Protein AF-A0A6F9B4S2-F1 (afdb_monomer_lite)

Sequence (105 aa):
MDLRFLLTFLFCSVSWIFFWEVRWKKGKENQIEEWIQGHGLSEFKYLFEDVQTLEELSLSILTRLEDVVREKRRWRDIAEAHIQLLRDFAFQEWLCSQSLEHYYH

Secondary structure (DSSP, 8-state):
--HHHHHHHHHHHHHHHHHHHHHHHHHHHHHHHHHHHHTT-GGGGGGGTT--SHHHHHHHHHHHHHHHHHHHHHHHHHHHHHHHHHHHHHHHHHHHHTT-GGG--

Radius of gyration: 29.84 Å; chains: 1; bounding box: 48×32×96 Å

Foldseek 3Di:
DDPVVVVVVVVVVVVVVVVVVVVVQVVQVVVVVVVCVVVVVVVVVVLCPPPRHPVSCVVCVVVSVVVVVVVVVVVVVVVVVVVVVVVVVVVCVVCVVVVNNVVPD

Structure (mmCIF, N/CA/C/O backbone):
data_AF-A0A6F9B4S2-F1
#
_entry.id   AF-A0A6F9B4S2-F1
#
loop_
_atom_site.group_PDB
_atom_site.id
_atom_site.type_symbol
_atom_site.label_atom_id
_atom_site.label_alt_id
_atom_site.label_comp_id
_atom_site.label_asym_id
_atom_site.label_entity_id
_atom_site.label_seq_id
_atom_site.pdbx_PDB_ins_code
_atom_site.Cartn_x
_atom_site.Cartn_y
_atom_site.Cartn_z
_atom_site.occupancy
_atom_site.B_iso_or_equiv
_atom_site.auth_seq_id
_atom_site.auth_comp_id
_atom_site.auth_asym_id
_atom_site.auth_atom_id
_atom_site.pdbx_PDB_model_num
ATOM 1 N N . MET A 1 1 ? -24.495 3.322 54.723 1.00 56.34 1 MET A N 1
ATOM 2 C CA . MET A 1 1 ? -23.699 2.637 53.682 1.00 56.34 1 MET A CA 1
ATOM 3 C C . MET A 1 1 ? -22.452 3.462 53.443 1.00 56.34 1 MET A C 1
ATOM 5 O O . MET A 1 1 ? -22.584 4.654 53.196 1.00 56.34 1 MET A O 1
ATOM 9 N N . ASP A 1 2 ? -21.271 2.867 53.594 1.00 79.56 2 ASP A N 1
ATOM 10 C CA . ASP A 1 2 ? -20.004 3.594 53.499 1.00 79.56 2 ASP A CA 1
ATOM 11 C C . ASP A 1 2 ? -19.721 4.061 52.068 1.00 79.56 2 ASP A C 1
ATOM 13 O O . ASP A 1 2 ? -19.668 3.264 51.133 1.00 79.56 2 ASP A O 1
ATOM 17 N N . LEU A 1 3 ? -19.462 5.361 51.903 1.00 73.25 3 LEU A N 1
ATOM 18 C CA . LEU A 1 3 ? -19.066 5.987 50.633 1.00 73.25 3 LEU A CA 1
ATOM 19 C C . LEU A 1 3 ? -17.855 5.287 49.986 1.00 73.25 3 LEU A C 1
ATOM 21 O O . LEU A 1 3 ? -17.754 5.189 48.766 1.00 73.25 3 LEU A O 1
ATOM 25 N N . ARG A 1 4 ? -16.953 4.750 50.817 1.00 77.75 4 ARG A N 1
ATOM 26 C CA . ARG A 1 4 ? -15.773 3.990 50.385 1.00 77.75 4 ARG A CA 1
ATOM 27 C C . ARG A 1 4 ? -16.145 2.688 49.675 1.00 77.75 4 ARG A C 1
ATOM 29 O O . ARG A 1 4 ? -15.483 2.339 48.708 1.00 77.75 4 ARG A O 1
ATOM 36 N N . PHE A 1 5 ? -17.211 2.017 50.113 1.00 79.56 5 PHE A N 1
ATOM 37 C CA . PHE A 1 5 ? -17.722 0.804 49.471 1.00 79.56 5 PHE A CA 1
ATOM 38 C C . PHE A 1 5 ? -18.334 1.097 48.097 1.00 79.56 5 PHE A C 1
ATOM 40 O O . PHE A 1 5 ? -18.157 0.319 47.166 1.00 79.56 5 PHE A O 1
ATOM 47 N N . LEU A 1 6 ? -19.027 2.229 47.950 1.00 78.88 6 LEU A N 1
ATOM 48 C CA . LEU A 1 6 ? -19.596 2.635 46.662 1.00 78.88 6 LEU A CA 1
ATOM 49 C C . LEU A 1 6 ? -18.503 3.006 45.651 1.00 78.88 6 LEU A C 1
ATOM 51 O O . LEU A 1 6 ? -18.589 2.614 44.491 1.00 78.88 6 LEU A O 1
ATOM 55 N N . LEU A 1 7 ? -17.453 3.707 46.091 1.00 78.25 7 LEU A N 1
ATOM 56 C CA . LEU A 1 7 ? -16.318 4.073 45.238 1.00 78.25 7 LEU A CA 1
ATOM 57 C C . LEU A 1 7 ? -15.525 2.851 44.767 1.00 78.25 7 LEU A C 1
ATOM 59 O O . LEU A 1 7 ? -15.194 2.765 43.588 1.00 78.25 7 LEU A O 1
ATOM 63 N N . THR A 1 8 ? -15.244 1.892 45.654 1.00 82.56 8 THR A N 1
ATOM 64 C CA . THR A 1 8 ? -14.548 0.658 45.263 1.00 82.56 8 THR A CA 1
ATOM 65 C C . THR A 1 8 ? -15.409 -0.204 44.350 1.00 82.56 8 THR A C 1
ATOM 67 O O . THR A 1 8 ? -14.900 -0.733 43.368 1.00 82.56 8 THR A O 1
ATOM 70 N N . PHE A 1 9 ? -16.715 -0.298 44.608 1.00 82.19 9 PHE A N 1
ATOM 71 C CA . PHE A 1 9 ? -17.639 -1.027 43.742 1.00 82.19 9 PHE A CA 1
ATOM 72 C C . PHE A 1 9 ? -17.704 -0.428 42.331 1.00 82.19 9 PHE A C 1
ATOM 74 O O . PHE A 1 9 ? -17.623 -1.161 41.345 1.00 82.19 9 PHE A O 1
ATOM 81 N N . LEU A 1 10 ? -17.782 0.901 42.229 1.00 82.56 10 LEU A N 1
ATOM 82 C CA . LEU A 1 10 ? -17.820 1.614 40.952 1.00 82.56 10 LEU A CA 1
ATOM 83 C C . LEU A 1 10 ? -16.477 1.533 40.211 1.00 82.56 10 LEU A C 1
ATOM 85 O O . LEU A 1 10 ? -16.443 1.339 39.000 1.00 82.56 10 LEU A O 1
ATOM 89 N N . PHE A 1 11 ? -15.357 1.600 40.931 1.00 81.81 11 PHE A N 1
ATOM 90 C CA . PHE A 1 11 ? -14.034 1.399 40.341 1.00 81.81 11 PHE A CA 1
ATOM 91 C C . PHE A 1 11 ? -13.846 -0.030 39.805 1.00 81.81 11 PHE A C 1
ATOM 93 O O . PHE A 1 11 ? -13.329 -0.223 38.701 1.00 81.81 11 PHE A O 1
ATOM 100 N N . CYS A 1 12 ? -14.304 -1.038 40.552 1.00 81.44 12 CYS A N 1
ATOM 101 C CA . CYS A 1 12 ? -14.245 -2.436 40.131 1.00 81.44 12 CYS A CA 1
ATOM 102 C C . CYS A 1 12 ? -15.131 -2.711 38.912 1.00 81.44 12 CYS A C 1
ATOM 104 O O . CYS A 1 12 ? -14.700 -3.424 38.008 1.00 81.44 12 CYS A O 1
ATOM 106 N N . SER A 1 13 ? -16.338 -2.140 38.848 1.00 81.88 13 SER A N 1
ATOM 107 C CA . SER A 1 13 ? -17.235 -2.345 37.707 1.00 81.88 13 SER A CA 1
ATOM 108 C C . SER A 1 13 ? -16.686 -1.715 36.426 1.00 81.88 13 SER A C 1
ATOM 110 O O . SER A 1 13 ? -16.668 -2.374 35.388 1.00 81.88 13 SER A O 1
ATOM 112 N N . VAL A 1 14 ? -16.152 -0.491 36.498 1.00 82.94 14 VAL A N 1
ATOM 113 C CA . VAL A 1 14 ? -15.517 0.177 35.350 1.00 82.94 14 VAL A CA 1
ATOM 114 C C . VAL A 1 14 ? -14.279 -0.590 34.882 1.00 82.94 14 VAL A C 1
ATOM 116 O O . VAL A 1 14 ? -14.132 -0.851 33.689 1.00 82.94 14 VAL A O 1
ATOM 119 N N . SER A 1 15 ? -13.424 -1.023 35.813 1.00 81.94 15 SER A N 1
ATOM 120 C CA . SER A 1 15 ? -12.234 -1.821 35.481 1.00 81.94 15 SER A CA 1
ATOM 121 C C . SER A 1 15 ? -12.599 -3.157 34.827 1.00 81.94 15 SER A C 1
ATOM 123 O O . SER A 1 15 ? -11.922 -3.602 33.903 1.00 81.94 15 SER A O 1
ATOM 125 N N . TRP A 1 16 ? -13.689 -3.788 35.270 1.00 84.00 16 TRP A N 1
ATOM 126 C CA . TRP A 1 16 ? -14.185 -5.037 34.697 1.00 84.00 16 TRP A CA 1
ATOM 127 C C . TRP A 1 16 ? -14.701 -4.856 33.268 1.00 84.00 16 TRP A C 1
ATOM 129 O O . TRP A 1 16 ? -14.355 -5.644 32.389 1.00 84.00 16 TRP A O 1
ATOM 139 N N . ILE A 1 17 ? -15.481 -3.802 33.015 1.00 80.81 17 ILE A N 1
ATOM 140 C CA . ILE A 1 17 ? -15.976 -3.471 31.670 1.00 80.81 17 ILE A CA 1
ATOM 141 C C . ILE A 1 17 ? -14.797 -3.228 30.723 1.00 80.81 17 ILE A C 1
ATOM 143 O O . ILE A 1 17 ? -14.732 -3.845 29.661 1.00 80.81 17 ILE A O 1
ATOM 147 N N . PHE A 1 18 ? -13.822 -2.419 31.147 1.00 78.44 18 PHE A N 1
ATOM 148 C CA . PHE A 1 18 ? -12.640 -2.114 30.341 1.00 78.44 18 PHE A CA 1
ATOM 149 C C . PHE A 1 18 ? -11.800 -3.365 30.049 1.00 78.44 18 PHE A C 1
ATOM 151 O O . PHE A 1 18 ? -11.340 -3.574 28.928 1.00 78.44 18 PHE A O 1
ATOM 158 N N . PHE A 1 19 ? -11.638 -4.249 31.037 1.00 80.19 19 PHE A N 1
ATOM 159 C CA . PHE A 1 19 ? -10.928 -5.514 30.855 1.00 80.19 19 PHE A CA 1
ATOM 160 C C . PHE A 1 19 ? -11.588 -6.403 29.792 1.00 80.19 19 PHE A C 1
ATOM 162 O O . PHE A 1 19 ? -10.899 -6.968 28.937 1.00 80.19 19 PHE A O 1
ATOM 169 N N . TRP A 1 20 ? -12.918 -6.518 29.815 1.00 75.62 20 TRP A N 1
ATOM 170 C CA . TRP A 1 20 ? -13.648 -7.294 28.814 1.00 75.62 20 TRP A CA 1
ATOM 171 C C . TRP A 1 20 ? -13.599 -6.652 27.435 1.00 75.62 20 TRP A C 1
ATOM 173 O O . TRP A 1 20 ? -13.385 -7.366 26.459 1.00 75.62 20 TRP A O 1
ATOM 183 N N . GLU A 1 21 ? -13.726 -5.334 27.345 1.00 76.75 21 GLU A N 1
ATOM 184 C CA . GLU A 1 21 ? -13.614 -4.600 26.086 1.00 76.75 21 GLU A CA 1
ATOM 185 C C . GLU A 1 21 ? -12.245 -4.822 25.422 1.00 76.75 21 GLU A C 1
ATOM 187 O O . GLU A 1 21 ? -12.170 -5.212 24.254 1.00 76.75 21 GLU A O 1
ATOM 192 N N . VAL A 1 22 ? -11.157 -4.705 26.192 1.00 72.44 22 VAL A N 1
ATOM 193 C CA . VAL A 1 22 ? -9.788 -4.968 25.718 1.00 72.44 22 VAL A CA 1
ATOM 194 C C . VAL A 1 22 ? -9.614 -6.426 25.290 1.00 72.44 22 VAL A C 1
ATOM 196 O O . VAL A 1 22 ? -9.044 -6.704 24.233 1.00 72.44 22 VAL A O 1
ATOM 199 N N . ARG A 1 23 ? -10.121 -7.378 26.083 1.00 73.75 23 ARG A N 1
ATOM 200 C CA . ARG A 1 23 ? -10.023 -8.810 25.767 1.00 73.75 23 ARG A CA 1
ATOM 201 C C . ARG A 1 23 ? -10.791 -9.168 24.492 1.00 73.75 23 ARG A C 1
ATOM 203 O O . ARG A 1 23 ? -10.280 -9.939 23.682 1.00 73.75 23 ARG A O 1
ATOM 210 N N . TRP A 1 24 ? -11.986 -8.612 24.299 1.00 69.88 24 TRP A N 1
ATOM 211 C CA . TRP A 1 24 ? -12.794 -8.821 23.096 1.00 69.88 24 TRP A CA 1
ATOM 212 C C . TRP A 1 24 ? -12.149 -8.207 21.858 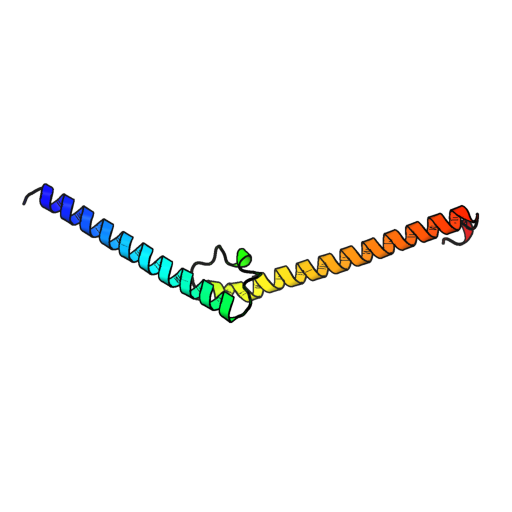1.00 69.88 24 TRP A C 1
ATOM 214 O O . TRP A 1 24 ? -12.113 -8.857 20.813 1.00 69.88 24 TRP A O 1
ATOM 224 N N . LYS A 1 25 ? -11.590 -6.998 21.976 1.00 71.19 25 LYS A N 1
ATOM 225 C CA . LYS A 1 25 ? -10.861 -6.347 20.883 1.00 71.19 25 LYS A CA 1
ATOM 226 C C . LYS A 1 25 ? -9.664 -7.186 20.432 1.00 71.19 25 LYS A C 1
ATOM 228 O O . LYS A 1 25 ? -9.547 -7.484 19.249 1.00 71.19 25 LYS A O 1
ATOM 233 N N . LYS A 1 26 ? -8.862 -7.671 21.386 1.00 73.62 26 LYS A N 1
ATOM 234 C CA . LYS A 1 26 ? -7.711 -8.542 21.104 1.00 73.62 26 LYS A CA 1
ATOM 235 C C . LYS A 1 26 ? -8.115 -9.861 20.434 1.00 73.62 26 LYS A C 1
ATOM 237 O O . LYS A 1 26 ? -7.403 -10.355 19.569 1.00 73.62 26 LYS A O 1
ATOM 242 N N . GLY A 1 27 ? -9.260 -10.428 20.820 1.00 74.38 27 GLY A N 1
ATOM 243 C CA . GLY A 1 27 ? -9.797 -11.637 20.192 1.00 74.38 27 GLY A CA 1
ATOM 244 C C . GLY A 1 27 ? -10.190 -11.426 18.727 1.00 74.38 27 GLY A C 1
ATOM 245 O O . GLY A 1 27 ? -9.864 -12.259 17.887 1.00 74.38 27 GLY A O 1
ATOM 246 N N . LYS A 1 28 ? -10.849 -10.305 18.411 1.00 72.38 28 LYS A N 1
ATOM 247 C CA . LYS A 1 28 ? -11.249 -9.966 17.034 1.00 72.38 28 LYS A CA 1
ATOM 248 C C . LYS A 1 28 ? -10.051 -9.646 16.139 1.00 72.38 28 LYS A C 1
ATOM 250 O O . LYS A 1 28 ? -10.009 -10.100 15.003 1.00 72.38 28 LYS A O 1
ATOM 255 N N . GLU A 1 29 ? -9.073 -8.914 16.663 1.00 72.94 29 GLU A N 1
ATOM 256 C CA . GLU A 1 29 ? -7.839 -8.571 15.945 1.00 72.94 29 GLU A CA 1
ATOM 257 C C . GLU A 1 29 ? -7.055 -9.828 15.541 1.00 72.94 29 GLU A C 1
ATOM 259 O O . GLU A 1 29 ? -6.683 -9.978 14.379 1.00 72.94 29 GLU A O 1
ATOM 264 N N . ASN A 1 30 ? -6.919 -10.791 16.461 1.00 78.19 30 ASN A N 1
ATOM 265 C CA . ASN A 1 30 ? -6.256 -12.065 16.179 1.00 78.19 30 ASN A CA 1
ATOM 266 C C . ASN A 1 30 ? -6.985 -12.878 15.093 1.00 78.19 30 ASN A C 1
ATOM 268 O O . ASN A 1 30 ? -6.342 -13.495 14.253 1.00 78.19 30 ASN A O 1
ATOM 272 N N . GLN A 1 31 ? -8.323 -12.846 15.062 1.00 78.25 31 GLN A N 1
ATOM 273 C CA . GLN A 1 31 ? -9.105 -13.525 14.019 1.00 78.25 31 GLN A CA 1
ATOM 274 C C . GLN A 1 31 ? -8.902 -12.912 12.627 1.00 78.25 31 GLN A C 1
ATOM 276 O O . GLN A 1 31 ? -8.844 -13.644 11.642 1.00 78.25 31 GLN A O 1
ATOM 281 N N . ILE A 1 32 ? -8.801 -11.584 12.532 1.00 79.88 32 ILE A N 1
ATOM 282 C CA . ILE A 1 32 ? -8.537 -10.894 11.260 1.00 79.88 32 ILE A CA 1
ATOM 283 C C . ILE A 1 32 ? -7.121 -11.220 10.775 1.00 79.88 32 ILE A C 1
ATOM 285 O O . ILE A 1 32 ? -6.930 -11.528 9.600 1.00 79.88 32 ILE A O 1
ATOM 289 N N . GLU A 1 33 ? -6.138 -11.206 11.675 1.00 81.56 33 GLU A N 1
ATOM 290 C CA . GLU A 1 33 ? -4.752 -11.535 11.345 1.00 81.56 33 GLU A CA 1
ATOM 291 C C . GLU A 1 33 ? -4.594 -12.989 10.874 1.00 81.56 33 GLU A C 1
ATOM 293 O O . GLU A 1 3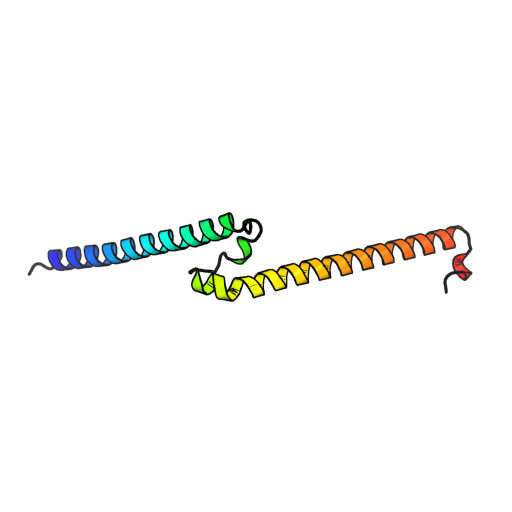3 ? -4.005 -13.227 9.817 1.00 81.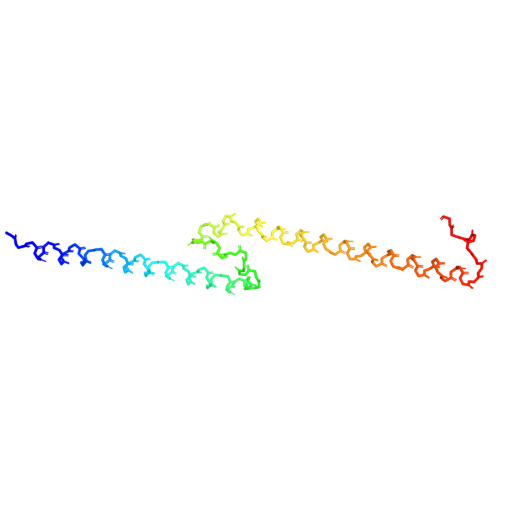56 33 GLU A O 1
ATOM 298 N N . GLU A 1 34 ? -5.194 -13.947 11.587 1.00 84.50 34 GLU A N 1
ATOM 299 C CA . GLU A 1 34 ? -5.228 -15.359 11.186 1.00 84.50 34 GLU A CA 1
ATOM 300 C C . GLU A 1 34 ? -5.898 -15.547 9.819 1.00 84.50 34 GLU A C 1
ATOM 302 O O . GLU A 1 34 ? -5.415 -16.319 8.988 1.00 84.50 34 GLU A O 1
ATOM 307 N N . TRP A 1 35 ? -6.982 -14.814 9.550 1.00 84.06 35 TRP A N 1
ATOM 308 C CA . TRP A 1 35 ? -7.685 -14.873 8.272 1.00 84.06 35 TRP A CA 1
ATOM 309 C C . TRP A 1 35 ? -6.834 -14.319 7.118 1.00 84.06 35 TRP A C 1
ATOM 311 O O . TRP A 1 35 ? -6.675 -14.986 6.094 1.00 84.06 35 TRP A O 1
ATOM 321 N N . ILE A 1 36 ? -6.220 -13.140 7.288 1.00 82.69 36 ILE A N 1
ATOM 322 C CA . ILE A 1 36 ? -5.333 -12.522 6.284 1.00 82.69 36 ILE A CA 1
ATOM 323 C C . ILE A 1 36 ? -4.151 -13.447 5.973 1.00 82.69 36 ILE A C 1
ATOM 325 O O . ILE A 1 36 ? -3.794 -13.638 4.806 1.00 82.69 36 ILE A O 1
ATOM 329 N N . GLN A 1 37 ? -3.559 -14.044 7.009 1.00 84.50 37 GLN A N 1
ATOM 330 C CA . GLN A 1 37 ? -2.443 -14.970 6.862 1.00 84.50 37 GLN A CA 1
ATOM 331 C C . GLN A 1 37 ? -2.867 -16.270 6.163 1.00 84.50 37 GLN A C 1
ATOM 333 O O . GLN A 1 37 ? -2.178 -16.718 5.247 1.00 84.50 37 GLN A O 1
ATOM 338 N N . GLY A 1 38 ? -4.011 -16.850 6.540 1.00 84.38 38 GLY A N 1
ATOM 339 C CA . GLY A 1 38 ? -4.543 -18.078 5.941 1.00 84.38 38 GLY A CA 1
ATOM 340 C C . GLY A 1 38 ? -4.883 -17.942 4.454 1.00 84.38 38 GLY A C 1
ATOM 341 O O . GLY A 1 38 ? -4.775 -18.913 3.708 1.00 84.38 38 GLY A O 1
ATOM 342 N N . HIS A 1 39 ? -5.229 -16.734 4.008 1.00 80.62 39 HIS A N 1
ATOM 343 C CA . HIS A 1 39 ? -5.551 -16.435 2.612 1.00 80.62 39 HIS A CA 1
ATOM 344 C C . HIS A 1 39 ? -4.378 -15.859 1.799 1.00 80.62 39 HIS A C 1
ATOM 346 O O . HIS A 1 39 ? -4.566 -15.490 0.641 1.00 80.62 39 HIS A O 1
ATOM 352 N N . GLY A 1 40 ? -3.164 -15.798 2.365 1.00 79.19 40 GLY A N 1
ATOM 353 C CA . GLY A 1 40 ? -1.974 -15.308 1.657 1.00 79.19 40 GLY A CA 1
ATOM 354 C C . GLY A 1 40 ? -2.013 -13.811 1.328 1.00 79.19 40 GLY A C 1
ATOM 355 O O . GLY A 1 40 ? -1.289 -13.354 0.450 1.00 79.19 40 GLY A O 1
ATOM 356 N N . LEU A 1 41 ? -2.847 -13.038 2.028 1.00 80.62 41 LEU A N 1
ATOM 357 C CA . LEU A 1 41 ? -3.023 -11.596 1.820 1.00 80.62 41 LEU A CA 1
ATOM 358 C C . LEU A 1 41 ? -2.132 -10.753 2.742 1.00 80.62 41 LEU A C 1
ATOM 360 O O . LEU A 1 41 ? -2.358 -9.556 2.903 1.00 80.62 41 LEU A O 1
ATOM 364 N N . SER A 1 42 ? -1.103 -11.355 3.341 1.00 81.12 42 SER A N 1
ATOM 365 C CA . SER A 1 42 ? -0.211 -10.690 4.296 1.00 81.12 42 SER A CA 1
ATOM 366 C C . SER A 1 42 ? 0.498 -9.462 3.717 1.00 81.12 42 SER A C 1
ATOM 368 O O . SER A 1 42 ? 0.730 -8.502 4.444 1.00 81.12 42 SER A O 1
ATOM 370 N N . GLU A 1 43 ? 0.805 -9.459 2.414 1.00 81.06 43 GLU A N 1
ATOM 371 C CA . GLU A 1 43 ? 1.396 -8.303 1.713 1.00 81.06 43 GLU A CA 1
ATOM 372 C C . GLU A 1 43 ? 0.456 -7.083 1.710 1.00 81.06 43 GLU A C 1
ATOM 374 O O . GLU A 1 43 ? 0.906 -5.941 1.706 1.00 81.06 43 GLU A O 1
ATOM 379 N N . PHE A 1 44 ? -0.855 -7.317 1.783 1.00 78.62 44 PHE A N 1
ATOM 380 C CA . PHE A 1 44 ? -1.891 -6.289 1.745 1.00 78.62 44 PHE A CA 1
ATOM 381 C C . PHE A 1 44 ? -2.452 -5.951 3.128 1.00 78.62 44 PHE A C 1
ATOM 383 O O . PHE A 1 44 ? -3.487 -5.299 3.214 1.00 78.62 44 PHE A O 1
ATOM 390 N N . LYS A 1 45 ? -1.782 -6.351 4.221 1.00 80.44 45 LYS A N 1
ATOM 391 C CA . LYS A 1 45 ? -2.234 -6.066 5.597 1.00 80.44 45 LYS A CA 1
ATOM 392 C C . LYS A 1 45 ? -2.506 -4.572 5.826 1.00 80.44 45 LYS A C 1
ATOM 394 O O . LYS A 1 45 ? -3.485 -4.238 6.483 1.00 80.44 45 LYS A O 1
ATOM 399 N N . TYR A 1 46 ? -1.706 -3.695 5.211 1.00 82.06 46 TYR A N 1
ATOM 400 C CA . TYR A 1 46 ? -1.871 -2.237 5.287 1.00 82.06 46 TYR A CA 1
ATOM 401 C C . TYR A 1 46 ? -3.234 -1.745 4.765 1.00 82.06 46 TYR A C 1
ATOM 403 O O . TYR A 1 46 ? -3.716 -0.700 5.187 1.00 82.06 46 TYR A O 1
ATOM 411 N N . LEU A 1 47 ? -3.885 -2.499 3.868 1.00 80.06 47 LEU A N 1
ATOM 412 C CA . LEU A 1 47 ? -5.217 -2.174 3.353 1.00 80.06 47 LEU A CA 1
ATOM 413 C C . LEU A 1 47 ? -6.334 -2.467 4.355 1.00 80.06 47 LEU A C 1
ATOM 415 O O . LEU A 1 47 ? -7.474 -2.112 4.074 1.00 80.06 47 LEU A O 1
ATOM 419 N N . PHE A 1 48 ? -6.046 -3.134 5.472 1.00 81.00 48 PHE A N 1
ATOM 420 C CA . PHE A 1 48 ? -7.050 -3.597 6.432 1.00 81.00 48 PHE A CA 1
ATOM 421 C C . PHE A 1 48 ? -6.789 -3.104 7.863 1.00 81.00 48 PHE A C 1
ATOM 423 O O . PHE A 1 48 ? -7.431 -3.584 8.792 1.00 81.00 48 PHE A O 1
ATOM 430 N N . GLU A 1 49 ? -5.866 -2.156 8.064 1.00 78.94 49 GLU A N 1
ATOM 431 C CA . GLU A 1 49 ? -5.506 -1.636 9.398 1.00 78.94 49 GLU A CA 1
ATOM 432 C C . GLU A 1 49 ? -6.661 -0.916 10.111 1.00 78.94 49 GLU A C 1
ATOM 434 O O . GLU A 1 49 ? -6.721 -0.889 11.339 1.00 78.94 49 GLU A O 1
ATOM 439 N N . ASP A 1 50 ? -7.591 -0.342 9.352 1.00 82.19 50 ASP A N 1
ATOM 440 C CA . ASP A 1 50 ? -8.772 0.365 9.846 1.00 82.19 50 ASP A CA 1
ATOM 441 C C . ASP A 1 50 ? -9.985 -0.550 10.086 1.00 82.19 50 ASP A C 1
ATOM 443 O O . ASP A 1 50 ? -10.965 -0.113 10.692 1.00 82.19 50 ASP A O 1
ATOM 447 N N . VAL A 1 51 ? -9.919 -1.817 9.666 1.00 80.31 51 VAL A N 1
ATOM 448 C CA . VAL A 1 51 ? -11.028 -2.772 9.757 1.00 80.31 51 VAL A CA 1
ATOM 449 C C . VAL A 1 51 ? -11.067 -3.426 11.137 1.00 80.31 51 VAL A C 1
ATOM 451 O O . VAL A 1 51 ? -10.118 -4.077 11.569 1.00 80.31 51 VAL A O 1
ATOM 454 N N . GLN A 1 52 ? -12.197 -3.298 11.836 1.00 75.19 52 GLN A N 1
ATOM 455 C CA . GLN A 1 52 ? -12.319 -3.758 13.229 1.00 75.19 52 GLN A CA 1
ATOM 456 C C . GLN A 1 52 ? -13.040 -5.103 13.373 1.00 75.19 52 GLN A C 1
ATOM 458 O O . GLN A 1 52 ? -13.023 -5.714 14.449 1.00 75.19 52 GLN A O 1
ATOM 463 N N . THR A 1 53 ? -13.714 -5.570 12.317 1.00 77.50 53 THR A N 1
ATOM 464 C CA . THR A 1 53 ? -14.506 -6.808 12.337 1.00 77.50 53 THR A CA 1
ATOM 465 C C . THR A 1 53 ? -14.377 -7.603 11.039 1.00 77.50 53 THR A C 1
ATOM 467 O O . THR A 1 53 ? -14.166 -7.043 9.968 1.00 77.50 53 THR A O 1
ATOM 470 N N . LEU A 1 54 ? -14.568 -8.924 11.122 1.00 74.12 54 LEU A N 1
ATOM 471 C CA . LEU A 1 54 ? -14.599 -9.799 9.942 1.00 74.12 54 LEU A CA 1
ATOM 472 C C . LEU A 1 54 ? -15.760 -9.477 8.984 1.00 74.12 54 LEU A C 1
ATOM 474 O O . LEU A 1 54 ? -15.641 -9.694 7.783 1.00 74.12 54 LEU A O 1
ATOM 478 N N . GLU A 1 55 ? -16.873 -8.953 9.497 1.00 76.75 55 GLU A N 1
ATOM 479 C CA . GLU A 1 55 ? -18.010 -8.534 8.672 1.00 76.75 55 GLU A CA 1
ATOM 480 C C . GLU A 1 55 ? -17.626 -7.345 7.781 1.00 76.75 55 GLU A C 1
ATOM 482 O O . GLU A 1 55 ? -17.780 -7.400 6.562 1.00 76.75 55 GLU A O 1
ATOM 487 N N . GLU A 1 56 ? -17.021 -6.314 8.366 1.00 77.12 56 GLU A N 1
ATOM 488 C CA . GLU A 1 56 ? -16.493 -5.161 7.634 1.00 77.12 56 GLU A CA 1
ATOM 489 C C . GLU A 1 56 ? -15.381 -5.560 6.649 1.00 77.12 56 GLU A C 1
ATOM 491 O O . GLU A 1 56 ? -15.341 -5.065 5.518 1.00 77.12 56 GLU A O 1
ATOM 496 N N . LEU A 1 57 ? -14.527 -6.517 7.031 1.00 80.50 57 LEU A N 1
ATOM 497 C CA . LEU A 1 57 ? -13.527 -7.102 6.135 1.00 80.50 57 LEU A CA 1
ATOM 498 C C . LEU A 1 57 ? -14.192 -7.736 4.910 1.00 80.50 57 LEU A C 1
ATOM 500 O O . LEU A 1 57 ? -13.794 -7.463 3.782 1.00 80.50 57 LEU A O 1
ATOM 504 N N . SER A 1 58 ? -15.244 -8.534 5.114 1.00 77.25 58 SER A N 1
ATOM 505 C CA . SER A 1 58 ? -15.944 -9.228 4.028 1.00 77.25 58 SER A CA 1
ATOM 506 C C . SER A 1 58 ? -16.592 -8.276 3.015 1.00 77.25 58 SER A C 1
ATOM 508 O O . SER A 1 58 ? -16.643 -8.587 1.826 1.00 77.25 58 SER A O 1
ATOM 510 N N . LEU A 1 59 ? -17.036 -7.099 3.467 1.00 80.50 59 LEU A N 1
ATOM 511 C CA . LEU A 1 59 ? -17.671 -6.089 2.620 1.00 80.50 59 LEU A CA 1
ATOM 512 C C . LEU A 1 59 ? -16.658 -5.208 1.876 1.00 80.50 59 LEU A C 1
ATOM 514 O O . LEU A 1 59 ? -16.944 -4.741 0.776 1.00 80.50 59 LEU A O 1
ATOM 518 N N . SER A 1 60 ? -15.484 -4.971 2.466 1.00 79.06 60 SER A N 1
ATOM 519 C CA . SER A 1 60 ? -14.486 -4.021 1.950 1.00 79.06 60 SER A CA 1
ATOM 520 C C . SER A 1 60 ? -13.330 -4.668 1.182 1.00 79.06 60 SER A C 1
ATOM 522 O O . SER A 1 60 ? -12.617 -3.984 0.449 1.00 79.06 60 SER A O 1
ATOM 524 N N . ILE A 1 61 ? -13.127 -5.980 1.311 1.00 81.50 61 ILE A N 1
ATOM 525 C CA . ILE A 1 61 ? -11.957 -6.655 0.743 1.00 81.50 61 ILE A CA 1
ATOM 526 C C . ILE A 1 61 ? -11.898 -6.631 -0.782 1.00 81.50 61 ILE A C 1
ATOM 528 O O . ILE A 1 61 ? -10.835 -6.382 -1.349 1.00 81.50 61 ILE A O 1
ATOM 532 N N . LEU A 1 62 ? -13.028 -6.851 -1.455 1.00 81.88 62 LEU A N 1
ATOM 533 C CA . LEU A 1 62 ? -13.063 -6.896 -2.917 1.00 81.88 62 LEU A CA 1
ATOM 534 C C . LEU A 1 62 ? -12.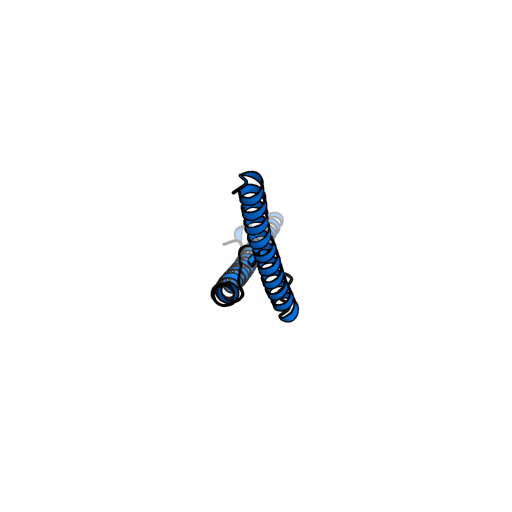771 -5.525 -3.528 1.00 81.88 62 LEU A C 1
ATOM 536 O O . LEU A 1 62 ? -11.969 -5.436 -4.453 1.00 81.88 62 LEU A O 1
ATOM 540 N N . THR A 1 63 ? -13.359 -4.464 -2.977 1.00 83.69 63 THR A N 1
ATOM 541 C CA . THR A 1 63 ? -13.184 -3.099 -3.488 1.00 83.69 63 THR A CA 1
ATOM 542 C C . THR A 1 63 ? -11.754 -2.605 -3.284 1.00 83.69 63 THR A C 1
ATOM 544 O O . THR A 1 63 ? -11.134 -2.106 -4.219 1.00 83.69 63 THR A O 1
ATOM 547 N N . ARG A 1 64 ? -11.176 -2.825 -2.096 1.00 83.31 64 ARG A N 1
ATOM 548 C CA . ARG A 1 64 ? -9.799 -2.402 -1.788 1.00 83.31 64 ARG A CA 1
ATOM 549 C C . ARG A 1 64 ? -8.755 -3.149 -2.617 1.00 83.31 64 ARG A C 1
ATOM 551 O O . ARG A 1 64 ? -7.780 -2.548 -3.065 1.00 83.31 64 ARG A O 1
ATOM 558 N N . LEU A 1 65 ? -8.948 -4.450 -2.848 1.00 82.69 65 LEU A N 1
ATOM 559 C CA . LEU A 1 65 ? -8.055 -5.221 -3.716 1.00 82.69 65 LEU A CA 1
ATOM 560 C C . LEU A 1 65 ? -8.197 -4.807 -5.186 1.00 82.69 65 LEU A C 1
ATOM 562 O O . LEU A 1 65 ? -7.186 -4.709 -5.882 1.00 82.69 65 LEU A O 1
ATOM 566 N N . GLU A 1 66 ? -9.416 -4.528 -5.655 1.00 83.94 66 GLU A N 1
ATOM 567 C CA . GLU A 1 66 ? -9.663 -4.040 -7.016 1.00 83.94 66 GLU A CA 1
ATOM 568 C C . GLU A 1 66 ? -8.931 -2.719 -7.288 1.00 83.94 66 GLU A C 1
ATOM 570 O O . GLU A 1 66 ? -8.260 -2.595 -8.318 1.00 83.94 66 GLU A O 1
ATOM 575 N N . ASP A 1 67 ? -8.975 -1.774 -6.347 1.00 83.44 67 ASP A N 1
ATOM 576 C CA . ASP A 1 67 ? -8.279 -0.490 -6.466 1.00 83.44 67 ASP A CA 1
ATOM 577 C C . ASP A 1 67 ? -6.761 -0.667 -6.600 1.00 83.44 67 ASP A C 1
ATOM 579 O O . ASP A 1 67 ? -6.146 -0.087 -7.501 1.00 83.44 67 ASP A O 1
ATOM 583 N N . VAL A 1 68 ? -6.152 -1.540 -5.791 1.00 82.81 68 VAL A N 1
ATOM 584 C CA . VAL A 1 68 ? -4.709 -1.824 -5.882 1.00 82.81 68 VAL A CA 1
ATOM 585 C C . VAL A 1 68 ? -4.346 -2.501 -7.202 1.00 82.81 68 VAL A C 1
ATOM 587 O O . VAL A 1 68 ? -3.331 -2.160 -7.817 1.00 82.81 68 VAL A O 1
ATOM 590 N N . VAL A 1 69 ? -5.158 -3.446 -7.685 1.00 83.62 69 VAL A N 1
ATOM 591 C CA . VAL A 1 69 ? -4.927 -4.074 -8.997 1.00 83.62 69 VAL A CA 1
ATOM 592 C C . VAL A 1 69 ? -5.030 -3.041 -10.119 1.00 83.62 69 VAL A C 1
ATOM 594 O O . VAL A 1 69 ? -4.195 -3.028 -11.032 1.00 83.62 69 VAL A O 1
ATOM 597 N N . ARG A 1 70 ? -6.021 -2.149 -10.052 1.00 82.94 70 ARG A N 1
ATOM 598 C CA . ARG A 1 70 ? -6.218 -1.080 -11.032 1.00 82.94 70 ARG A CA 1
ATOM 599 C C . ARG A 1 70 ? -5.055 -0.094 -11.032 1.00 82.94 70 ARG A C 1
ATOM 601 O O . ARG A 1 70 ? -4.583 0.284 -12.106 1.00 82.94 70 ARG A O 1
ATOM 608 N N . GLU A 1 71 ? -4.560 0.278 -9.859 1.00 84.19 71 GLU A N 1
ATOM 609 C CA . GLU A 1 71 ? -3.392 1.138 -9.716 1.00 84.19 71 GLU A CA 1
ATOM 610 C C . GLU A 1 71 ? -2.132 0.467 -10.285 1.00 84.19 71 GLU A C 1
ATOM 612 O O . GLU A 1 71 ? -1.453 1.056 -11.128 1.00 84.19 71 GLU A O 1
ATOM 617 N N . LYS A 1 72 ? -1.866 -0.801 -9.935 1.00 83.94 72 LYS A N 1
ATOM 618 C CA . LYS A 1 72 ? -0.743 -1.578 -10.497 1.00 83.94 72 LYS A CA 1
ATOM 619 C C . LYS A 1 72 ? -0.804 -1.660 -12.025 1.00 83.94 72 LYS A C 1
ATOM 621 O O . LYS A 1 72 ? 0.229 -1.550 -12.688 1.00 83.94 72 LYS A O 1
ATOM 626 N N . ARG A 1 73 ? -1.997 -1.835 -12.605 1.00 83.56 73 ARG A N 1
ATOM 627 C CA . ARG A 1 73 ? -2.182 -1.834 -14.064 1.00 83.56 73 ARG A CA 1
ATOM 628 C C . ARG A 1 73 ? -1.847 -0.473 -14.670 1.00 83.56 73 ARG A C 1
ATOM 630 O O . ARG A 1 73 ? -1.071 -0.415 -15.616 1.00 83.56 73 ARG A O 1
ATOM 637 N N . ARG A 1 74 ? -2.359 0.614 -14.088 1.00 85.81 74 ARG A N 1
ATOM 638 C CA . ARG A 1 74 ? -2.074 1.978 -14.551 1.00 85.81 74 ARG A CA 1
ATOM 639 C C . ARG A 1 74 ? -0.579 2.303 -14.499 1.00 85.81 74 ARG A C 1
ATOM 641 O O . ARG A 1 74 ? -0.061 2.904 -15.433 1.00 85.81 74 ARG A O 1
ATOM 648 N N . TRP A 1 75 ? 0.124 1.881 -13.447 1.00 86.06 75 TRP A N 1
ATOM 649 C CA . TRP A 1 75 ? 1.578 2.044 -13.347 1.00 86.06 75 TRP A CA 1
ATOM 650 C C . TRP A 1 75 ? 2.331 1.310 -14.452 1.00 86.06 75 TRP A C 1
ATOM 652 O O . TRP A 1 75 ? 3.285 1.857 -14.999 1.00 86.06 75 TRP A O 1
ATOM 662 N N . ARG A 1 76 ? 1.888 0.102 -14.815 1.00 89.88 76 ARG A N 1
ATOM 663 C CA . ARG A 1 76 ? 2.461 -0.640 -15.943 1.00 89.88 76 ARG A CA 1
ATOM 664 C C . ARG A 1 76 ? 2.283 0.117 -17.257 1.00 89.88 76 ARG A C 1
ATOM 666 O O . ARG A 1 76 ? 3.251 0.254 -17.994 1.00 89.88 76 ARG A O 1
ATOM 673 N N . ASP A 1 77 ? 1.084 0.634 -17.513 1.00 90.75 77 ASP A N 1
ATOM 674 C CA . ASP A 1 77 ? 0.786 1.378 -18.742 1.00 90.75 77 ASP A CA 1
ATOM 675 C C . ASP A 1 77 ? 1.631 2.666 -18.834 1.00 90.75 77 ASP A C 1
ATOM 677 O O . ASP A 1 77 ? 2.168 2.991 -19.891 1.00 90.75 77 ASP A O 1
ATOM 681 N N . ILE A 1 78 ? 1.815 3.371 -17.711 1.00 88.81 78 ILE A N 1
ATOM 682 C CA . ILE A 1 78 ? 2.674 4.564 -17.629 1.00 88.81 78 ILE A CA 1
ATOM 683 C C . ILE A 1 78 ? 4.148 4.207 -17.854 1.00 88.81 78 ILE A C 1
ATOM 685 O O . ILE A 1 78 ? 4.845 4.916 -18.578 1.00 88.81 78 ILE A O 1
ATOM 689 N N . ALA A 1 79 ? 4.633 3.125 -17.241 1.00 89.62 79 ALA A N 1
ATOM 690 C CA . ALA A 1 79 ? 6.014 2.684 -17.404 1.00 89.62 79 ALA A CA 1
ATOM 691 C C . ALA A 1 79 ? 6.313 2.301 -18.860 1.00 89.62 79 ALA A C 1
ATOM 693 O O . ALA A 1 79 ? 7.341 2.705 -19.396 1.00 89.62 79 ALA A O 1
ATOM 694 N N . GLU A 1 80 ? 5.394 1.589 -19.513 1.00 94.38 80 GLU A N 1
ATOM 695 C CA . GLU A 1 80 ? 5.511 1.228 -20.927 1.00 94.38 80 GLU A CA 1
ATOM 696 C C . GLU A 1 80 ? 5.536 2.474 -21.824 1.00 94.38 80 GLU A C 1
ATOM 698 O O . GLU A 1 80 ? 6.429 2.615 -22.658 1.00 94.38 80 GLU A O 1
ATOM 703 N N . ALA A 1 81 ? 4.625 3.426 -21.601 1.00 92.44 81 ALA A N 1
ATOM 704 C CA . ALA A 1 81 ? 4.612 4.688 -22.340 1.00 92.44 81 ALA A CA 1
ATOM 705 C C . ALA A 1 81 ? 5.917 5.482 -22.153 1.00 92.44 81 ALA A C 1
ATOM 707 O O . ALA A 1 81 ? 6.442 6.059 -23.105 1.00 92.44 81 ALA A O 1
ATOM 708 N N . HIS A 1 82 ? 6.477 5.483 -20.941 1.00 91.56 82 HIS A N 1
ATOM 709 C CA . HIS A 1 82 ? 7.754 6.133 -20.665 1.00 91.56 82 HIS A CA 1
ATOM 710 C C . HIS A 1 82 ? 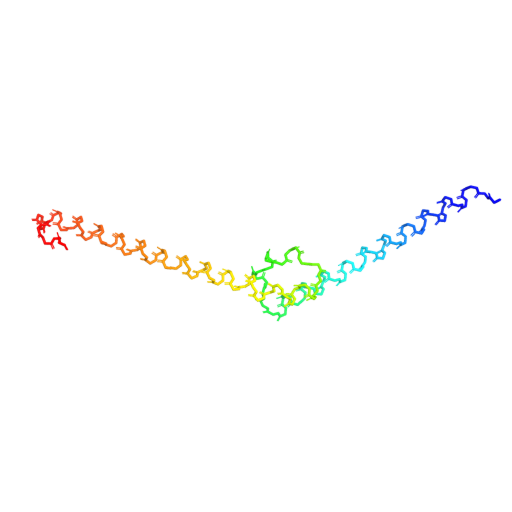8.920 5.444 -21.394 1.00 91.56 82 HIS A C 1
ATOM 712 O O . HIS A 1 82 ? 9.763 6.125 -21.973 1.00 91.56 82 HIS A O 1
ATOM 718 N N . ILE A 1 83 ? 8.953 4.108 -21.427 1.00 93.94 83 ILE A N 1
ATOM 719 C CA . ILE A 1 83 ? 9.967 3.347 -22.175 1.00 93.94 83 ILE A CA 1
ATOM 720 C C . ILE A 1 83 ? 9.880 3.649 -23.675 1.00 93.94 83 ILE A C 1
ATOM 722 O O . ILE A 1 83 ? 10.911 3.860 -24.314 1.00 93.94 83 ILE A O 1
ATOM 726 N N . GLN A 1 84 ? 8.668 3.691 -24.234 1.00 94.25 84 GLN A N 1
ATOM 727 C CA . GLN A 1 84 ? 8.453 4.021 -25.645 1.00 94.25 84 GLN A CA 1
ATOM 728 C C . GLN A 1 84 ? 8.951 5.431 -25.967 1.00 94.25 84 GLN A C 1
ATOM 730 O O . GLN A 1 84 ? 9.731 5.604 -26.896 1.00 94.25 84 GLN A O 1
ATOM 735 N N . LEU A 1 85 ? 8.616 6.410 -25.128 1.00 94.00 85 LEU A N 1
ATOM 736 C CA . LEU A 1 85 ? 9.085 7.785 -25.279 1.00 94.00 85 LEU A CA 1
ATOM 737 C C . LEU A 1 85 ? 10.618 7.901 -25.209 1.00 94.00 85 LEU A C 1
ATOM 739 O O . LEU A 1 85 ? 11.218 8.611 -26.012 1.00 94.00 85 LEU 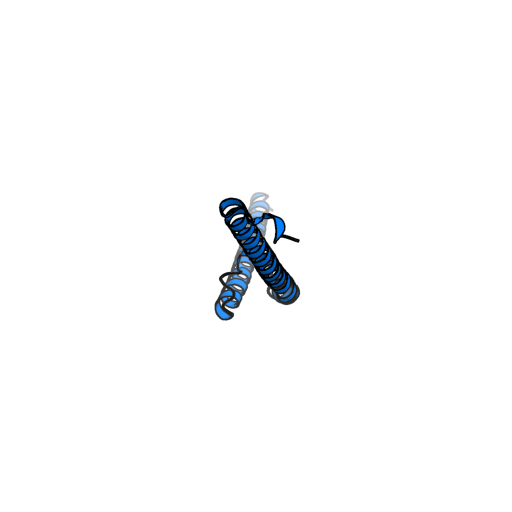A O 1
ATOM 743 N N . LEU A 1 86 ? 11.277 7.175 -24.300 1.00 94.06 86 LEU A N 1
ATOM 744 C CA . LEU A 1 86 ? 12.745 7.133 -24.245 1.00 94.06 86 LEU A CA 1
ATOM 745 C C . LEU A 1 86 ? 13.354 6.500 -25.500 1.00 94.06 86 LEU A C 1
ATOM 747 O O . LEU A 1 86 ? 14.387 6.963 -25.985 1.00 94.06 86 LEU A O 1
ATOM 751 N N . ARG A 1 87 ? 12.725 5.447 -26.031 1.00 92.25 87 ARG A N 1
ATOM 752 C CA . ARG A 1 87 ? 13.158 4.801 -27.274 1.00 92.25 87 ARG A CA 1
ATOM 753 C C . ARG A 1 87 ? 13.051 5.759 -28.458 1.00 92.25 87 ARG A C 1
ATOM 755 O O . ARG A 1 87 ? 13.993 5.827 -29.243 1.00 92.25 87 ARG A O 1
ATOM 762 N N . ASP A 1 88 ? 11.947 6.488 -28.567 1.00 93.25 88 ASP A N 1
ATOM 763 C CA . ASP A 1 88 ? 11.730 7.447 -29.649 1.00 93.25 88 ASP A CA 1
ATOM 764 C C . ASP A 1 88 ? 12.751 8.587 -29.580 1.00 93.25 88 ASP A C 1
ATOM 766 O O . ASP A 1 88 ? 13.365 8.916 -30.593 1.00 93.25 88 ASP A O 1
ATOM 770 N N . PHE A 1 89 ? 13.038 9.108 -28.382 1.00 91.50 89 PHE A N 1
ATOM 771 C CA . PHE A 1 89 ? 14.097 10.105 -28.201 1.00 91.50 89 PHE A CA 1
ATOM 772 C C . PHE A 1 89 ? 15.477 9.586 -28.600 1.00 91.50 89 PHE A C 1
ATOM 774 O O . PHE A 1 89 ? 16.189 10.256 -29.347 1.00 91.50 89 PHE A O 1
ATOM 781 N N . ALA A 1 90 ? 15.854 8.386 -28.152 1.00 90.94 90 ALA A N 1
ATOM 782 C CA . ALA A 1 90 ? 17.133 7.789 -28.529 1.00 90.94 90 ALA A CA 1
ATOM 783 C C . ALA A 1 90 ? 17.235 7.579 -30.050 1.00 90.94 90 ALA A C 1
ATOM 785 O O . ALA A 1 90 ? 18.299 7.761 -30.643 1.00 90.94 90 ALA A O 1
ATOM 786 N N . PHE A 1 91 ? 16.124 7.221 -30.698 1.00 89.31 91 PHE A N 1
ATOM 787 C CA . PHE A 1 91 ? 16.063 7.070 -32.147 1.00 89.31 91 PHE A CA 1
ATOM 788 C C . PHE A 1 91 ? 16.196 8.413 -32.878 1.00 89.31 91 PHE A C 1
ATOM 790 O O . PHE A 1 91 ? 16.961 8.507 -33.839 1.00 89.31 91 PHE A O 1
ATOM 797 N N . GLN A 1 92 ? 15.521 9.462 -32.405 1.00 87.62 92 GLN A N 1
ATOM 798 C CA . GLN A 1 92 ? 15.671 10.821 -32.931 1.00 87.62 92 GLN A CA 1
ATOM 799 C C . GLN A 1 92 ? 17.108 11.328 -32.806 1.00 87.62 92 GLN A C 1
ATOM 801 O O . GLN A 1 92 ? 17.669 11.838 -33.775 1.00 87.62 92 GLN A O 1
ATOM 806 N N . GLU A 1 93 ? 17.716 11.170 -31.632 1.00 88.06 93 GLU A N 1
ATOM 807 C CA . GLU A 1 93 ? 19.096 11.585 -31.385 1.00 88.06 93 GLU A CA 1
ATOM 808 C C . GLU A 1 93 ? 20.070 10.821 -32.290 1.00 88.06 93 GLU A C 1
ATOM 810 O O . GLU A 1 93 ? 20.969 11.415 -32.891 1.00 88.06 93 GLU A O 1
ATOM 815 N N . TRP A 1 94 ? 19.849 9.517 -32.474 1.00 91.25 94 TRP A N 1
ATOM 816 C CA . TRP A 1 94 ? 20.627 8.719 -33.412 1.00 91.25 94 TRP A CA 1
ATOM 817 C C . TRP A 1 94 ? 20.491 9.229 -34.854 1.00 91.25 94 TRP A C 1
ATOM 819 O O . TRP A 1 94 ? 21.509 9.446 -35.511 1.00 91.25 94 TRP A O 1
ATOM 829 N N . LEU A 1 95 ? 19.273 9.490 -35.341 1.00 86.31 95 LEU A N 1
ATOM 830 C CA . LEU A 1 95 ? 19.052 10.044 -36.685 1.00 86.31 95 LEU A CA 1
ATOM 831 C C . LEU A 1 95 ? 19.727 11.409 -36.867 1.00 86.31 95 LEU A C 1
ATOM 833 O O . LEU A 1 95 ? 20.357 11.647 -37.899 1.00 86.31 95 LEU A O 1
ATOM 837 N N . CYS A 1 96 ? 19.640 12.271 -35.853 1.00 84.69 96 CYS A N 1
ATOM 838 C CA . CYS A 1 96 ? 20.316 13.565 -35.803 1.00 84.69 96 CYS A CA 1
ATOM 839 C C . CYS A 1 96 ? 21.837 13.413 -35.919 1.00 84.69 96 CYS A C 1
ATOM 841 O O . CYS A 1 96 ? 22.463 14.025 -36.785 1.00 84.69 96 CYS A O 1
ATOM 843 N N . SER A 1 97 ? 22.433 12.484 -35.162 1.00 87.25 97 SER A N 1
ATOM 844 C CA . SER A 1 97 ? 23.873 12.196 -35.240 1.00 87.25 97 SER A CA 1
ATOM 845 C C . SER A 1 97 ? 24.339 11.760 -36.637 1.00 87.25 97 SER A C 1
ATOM 847 O O . SER A 1 97 ? 25.496 11.968 -36.997 1.00 87.25 97 SER A O 1
ATOM 849 N N . GLN A 1 98 ? 23.441 11.166 -37.431 1.00 88.06 98 GLN A N 1
ATOM 850 C CA . GLN A 1 98 ? 23.710 10.712 -38.796 1.00 88.06 98 GLN A CA 1
ATOM 851 C C . GLN A 1 98 ? 23.318 11.745 -39.867 1.00 88.06 98 GLN A C 1
ATOM 853 O O . GLN A 1 98 ? 23.399 11.441 -41.055 1.00 88.06 98 GLN A O 1
ATOM 858 N N . SER A 1 99 ? 22.881 12.952 -39.479 1.00 85.00 99 SER A N 1
ATOM 859 C CA . SER A 1 99 ? 22.338 13.974 -40.393 1.00 85.00 99 SER A CA 1
ATOM 860 C C . SER A 1 99 ? 21.121 13.489 -41.201 1.00 85.00 99 SER A C 1
ATOM 862 O O . SER A 1 99 ? 20.846 13.976 -42.297 1.00 85.00 99 SER A O 1
ATOM 864 N N . LEU A 1 100 ? 20.384 12.510 -40.664 1.00 84.56 100 LEU A N 1
ATOM 865 C CA . LEU A 1 100 ? 19.221 11.867 -41.284 1.00 84.56 100 LEU A CA 1
ATOM 866 C C . LEU A 1 100 ? 17.889 12.398 -40.739 1.00 84.56 100 LEU A C 1
ATOM 868 O O . LEU A 1 100 ? 16.847 11.794 -40.983 1.00 84.56 100 LEU A O 1
ATOM 872 N N . GLU A 1 101 ? 17.901 13.545 -40.063 1.00 76.75 101 GLU A N 1
ATOM 873 C CA . GLU A 1 101 ? 16.754 14.167 -39.377 1.00 76.75 101 GLU A CA 1
ATOM 874 C C . GLU A 1 101 ? 15.482 14.244 -40.237 1.00 76.75 101 GLU A C 1
ATOM 876 O O . GLU A 1 101 ? 14.383 14.038 -39.734 1.00 76.75 101 GLU A O 1
ATOM 881 N N . HIS A 1 102 ? 15.627 14.438 -41.553 1.00 78.25 102 HIS A N 1
ATOM 882 C CA . HIS A 1 102 ? 14.521 14.470 -42.521 1.00 78.25 102 HIS A CA 1
ATOM 883 C C . HIS A 1 102 ? 13.680 13.180 -42.630 1.00 78.25 102 HIS A C 1
ATOM 885 O O . HIS A 1 102 ? 12.619 13.211 -43.247 1.00 78.25 102 HIS A O 1
ATOM 891 N N . TYR A 1 103 ? 14.133 12.051 -42.070 1.00 71.56 103 TYR A N 1
ATOM 892 C CA . TYR A 1 103 ? 13.371 10.795 -42.045 1.00 71.56 103 TYR A CA 1
ATOM 893 C C . TYR A 1 103 ? 12.421 10.694 -40.847 1.00 71.56 103 TYR A C 1
ATOM 895 O O . TYR A 1 103 ? 11.648 9.740 -40.774 1.00 71.56 103 TYR A O 1
ATOM 903 N N . TYR A 1 104 ? 12.467 11.647 -39.914 1.00 67.44 104 TYR A N 1
ATOM 904 C CA . TYR A 1 104 ? 11.543 11.695 -38.789 1.00 67.44 104 TYR A CA 1
ATOM 905 C C . TYR A 1 104 ? 10.315 12.534 -39.169 1.00 67.44 104 TYR A C 1
ATOM 907 O O . TYR A 1 104 ? 10.400 13.760 -39.236 1.00 67.44 104 TYR A O 1
ATOM 915 N N . HIS A 1 105 ? 9.191 11.873 -39.455 1.00 63.28 105 HIS A N 1
ATOM 916 C CA . HIS A 1 105 ? 7.922 12.500 -39.838 1.00 63.28 105 HIS A CA 1
ATOM 917 C C . HIS A 1 105 ? 6.772 12.021 -38.958 1.00 63.28 105 HIS A C 1
ATOM 919 O O . HIS A 1 105 ? 6.715 10.799 -38.690 1.00 63.28 105 HIS A O 1
#

pLDDT: mean 81.75, std 6.6, range [56.34, 94.38]